Protein AF-A0A3M7LBP7-F1 (afdb_monomer)

Secondary structure (DSSP, 8-state):
-PPP-EEEETTEEEE-HHHHHTTPEEEETTEEE-SS-----HHHHHHHHHHHHHHHHHH-TTS-HHHHHTGGG--GGGSEEEEEE--S-SSEEEEEEEEEEEEETTEEEEEEEEEEEEEEEEEETTEEEEEEEEEEEEEEEHHHHHTTSSSHHHHHHH--

Foldseek 3Di:
DQDFDWAQALVGIDTCSVVVVVPWADDDSFKIFHPDDDDDDPVQLVVCLVCVLVVCCVFPVPDDVVLSVCSNVDDCVQKAWARIWGDRDDAFPIKTWIWHWDADPNDIWIKIKIKTWHKDFDDDVHDGDDIDIDIDIDIDGPVVVCVSDPDPVRVVVRPD

pLDDT: mean 82.87, std 11.23, range [46.56, 95.94]

Sequence (160 aa):
MEEPYYISTARGYYDIAEKISSGYKDIDGTRLINPSPMVFNHEELGWIKEHLSGFLKQNYSDIPDDILSQLHKITLNEIKTRTYIFTWFFNTFDEDVYLMTLKVQNKLYNIYMIKYTEMEGVYDRTELIDHKLVNKVRLESENWYKNLFSDEQEYLNSKY

Nearest PDB structures (foldseek):
  6yf7-assembly1_AA  TM=2.359E-01  e=2.140E-01  Marine phage AC
  6yfc-assembly1_AA  TM=2.977E-01  e=1.224E+00  Leviviridae sp.
  2qux-assembly4_K  TM=2.127E-01  e=3.550E-01  Pseudomonas phage PP7
  2qux-assembly6_Q  TM=2.201E-01  e=4.703E-01  Pseudomonas phage PP7
  7ds2-assembly1_B  TM=2.195E-01  e=4.218E+00  Gallus gallus

Organism: NCBI:txid2305228

Structure (mmCIF, N/CA/C/O backbone):
data_AF-A0A3M7LBP7-F1
#
_entry.id   AF-A0A3M7LBP7-F1
#
loop_
_atom_site.group_PDB
_atom_site.id
_atom_site.type_symbol
_atom_site.label_atom_id
_atom_site.label_alt_id
_atom_site.label_comp_id
_atom_site.label_asym_id
_atom_site.label_entity_id
_atom_site.label_seq_id
_atom_site.pdbx_PDB_ins_code
_atom_site.Cartn_x
_atom_site.Cartn_y
_atom_site.Cartn_z
_atom_site.occupancy
_atom_site.B_iso_or_equiv
_atom_site.auth_seq_id
_atom_site.auth_comp_id
_atom_site.auth_asym_id
_atom_site.auth_atom_id
_atom_site.pdbx_PDB_model_num
ATOM 1 N N . MET A 1 1 ? 6.671 -11.384 -32.141 1.00 46.56 1 MET A N 1
ATOM 2 C CA . MET A 1 1 ? 6.588 -10.047 -31.528 1.00 46.56 1 MET A CA 1
ATOM 3 C C . MET A 1 1 ? 5.337 -10.072 -30.688 1.00 46.56 1 MET A C 1
ATOM 5 O O . MET A 1 1 ? 4.287 -10.351 -31.252 1.00 46.56 1 MET A O 1
ATOM 9 N N . GLU A 1 2 ? 5.477 -9.940 -29.373 1.00 53.22 2 GLU A N 1
ATOM 10 C CA . GLU A 1 2 ? 4.329 -9.750 -28.481 1.00 53.22 2 GLU A CA 1
ATOM 11 C C . GLU A 1 2 ? 3.742 -8.360 -28.771 1.00 53.22 2 GLU A C 1
ATOM 13 O O . GLU A 1 2 ? 4.495 -7.425 -29.053 1.00 53.22 2 GLU A O 1
ATOM 18 N N . GLU A 1 3 ? 2.414 -8.246 -28.833 1.00 53.62 3 GLU A N 1
ATOM 19 C CA . GLU A 1 3 ? 1.758 -6.950 -29.021 1.00 53.62 3 GLU A CA 1
ATOM 20 C C . GLU A 1 3 ? 2.003 -6.090 -27.772 1.00 53.62 3 GLU A C 1
ATOM 22 O O . GLU A 1 3 ? 1.826 -6.591 -26.659 1.00 53.62 3 GLU A O 1
ATOM 27 N N . PRO A 1 4 ? 2.433 -4.825 -27.923 1.00 63.12 4 PRO A N 1
ATOM 28 C CA . PRO A 1 4 ? 2.703 -3.973 -26.777 1.00 63.12 4 PRO A CA 1
ATOM 29 C C . PRO A 1 4 ? 1.404 -3.706 -26.012 1.00 63.12 4 PRO A C 1
ATOM 31 O O . PRO A 1 4 ? 0.372 -3.385 -26.609 1.00 63.12 4 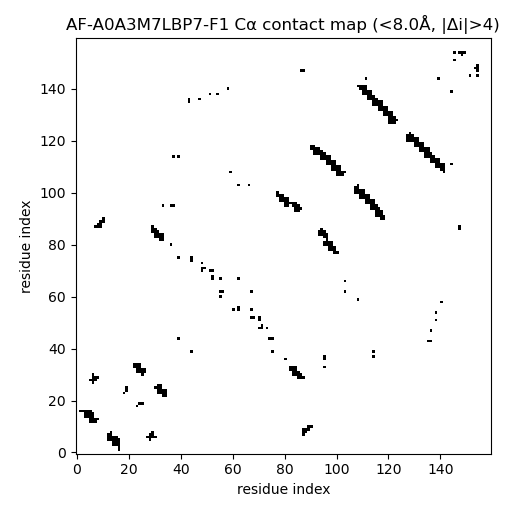PRO A O 1
ATOM 34 N N . TYR A 1 5 ? 1.464 -3.831 -24.688 1.00 73.25 5 TYR A N 1
ATOM 35 C CA . TYR A 1 5 ? 0.325 -3.609 -23.802 1.00 73.25 5 TYR A CA 1
ATOM 36 C C . TYR A 1 5 ? 0.616 -2.385 -22.947 1.00 73.25 5 TYR A C 1
ATOM 38 O O . TYR A 1 5 ? 1.567 -2.393 -22.172 1.00 73.25 5 TYR A O 1
ATOM 46 N N . TYR A 1 6 ? -0.171 -1.322 -23.093 1.00 79.56 6 TYR A N 1
ATOM 47 C CA . TYR A 1 6 ? 0.100 -0.051 -22.424 1.00 79.56 6 TYR A CA 1
ATOM 48 C C . TYR A 1 6 ? -0.886 0.217 -21.296 1.00 79.56 6 TYR A C 1
ATOM 50 O O . TYR A 1 6 ? -2.097 0.136 -21.499 1.00 79.56 6 TYR A O 1
ATOM 58 N N . ILE A 1 7 ? -0.364 0.651 -20.150 1.00 78.00 7 ILE A N 1
ATOM 59 C CA . ILE A 1 7 ? -1.166 1.244 -19.073 1.00 78.00 7 ILE A CA 1
ATOM 60 C C . ILE A 1 7 ? -0.837 2.725 -18.914 1.00 78.00 7 ILE A C 1
ATOM 62 O O . ILE A 1 7 ? 0.294 3.164 -19.133 1.00 78.00 7 ILE A O 1
ATOM 66 N N . SER A 1 8 ? -1.840 3.506 -18.535 1.00 75.94 8 SER A N 1
ATOM 67 C CA . SER A 1 8 ? -1.715 4.925 -18.227 1.00 75.94 8 SER A CA 1
ATOM 68 C C . SER A 1 8 ? -1.198 5.120 -16.802 1.00 75.94 8 SER A C 1
ATOM 70 O O . SER A 1 8 ? -1.750 4.600 -15.835 1.00 75.94 8 SER A O 1
ATOM 72 N N . THR A 1 9 ? -0.150 5.927 -16.664 1.00 72.00 9 THR A N 1
ATOM 73 C CA . THR A 1 9 ? 0.445 6.326 -15.383 1.00 72.00 9 THR A CA 1
ATOM 74 C C . THR A 1 9 ? 0.463 7.852 -15.264 1.00 72.00 9 THR A C 1
ATOM 76 O O . THR A 1 9 ? 0.291 8.566 -16.255 1.00 72.00 9 THR A O 1
ATOM 79 N N . ALA A 1 10 ? 0.768 8.385 -14.077 1.00 67.38 10 ALA A N 1
ATOM 80 C CA . ALA A 1 10 ? 0.992 9.824 -13.895 1.00 67.38 10 ALA A CA 1
ATOM 81 C C . ALA A 1 10 ? 2.152 10.389 -14.747 1.00 67.38 10 ALA A C 1
ATOM 83 O O . ALA A 1 10 ? 2.256 11.602 -14.920 1.00 67.38 10 ALA A O 1
ATOM 84 N N . ARG A 1 11 ? 3.032 9.527 -15.278 1.00 67.81 11 ARG A N 1
ATOM 85 C CA . ARG A 1 11 ? 4.174 9.894 -16.132 1.00 67.81 11 ARG A CA 1
ATOM 86 C C . ARG A 1 11 ? 3.936 9.627 -17.623 1.00 67.81 11 ARG A C 1
ATOM 88 O O . ARG A 1 11 ? 4.832 9.876 -18.425 1.00 67.81 11 ARG A O 1
ATOM 95 N N . GLY A 1 12 ? 2.749 9.147 -17.996 1.00 73.62 12 GLY A N 1
ATOM 96 C CA . GLY A 1 12 ? 2.397 8.761 -19.363 1.00 73.62 12 GLY A CA 1
ATOM 97 C C . GLY A 1 12 ? 2.142 7.262 -19.505 1.00 73.62 12 GLY A C 1
ATOM 98 O O . GLY A 1 12 ? 1.900 6.567 -18.520 1.00 73.62 12 GLY A O 1
ATOM 99 N N . TYR A 1 13 ? 2.175 6.766 -20.738 1.00 79.19 13 TYR A N 1
ATOM 100 C CA . TYR A 1 13 ? 1.941 5.353 -21.028 1.00 79.19 13 TYR A CA 1
ATOM 101 C C . TYR A 1 13 ? 3.194 4.520 -20.761 1.00 79.19 13 TYR A C 1
ATOM 103 O O . TYR A 1 13 ? 4.291 4.904 -21.167 1.00 79.19 13 TYR A O 1
ATOM 111 N N . TYR A 1 14 ? 3.021 3.381 -20.099 1.00 78.75 14 TYR A N 1
ATOM 112 C CA . TYR A 1 14 ? 4.088 2.429 -19.812 1.00 78.75 14 TYR A CA 1
ATOM 113 C C . TYR A 1 14 ? 3.779 1.091 -20.485 1.00 78.75 14 TYR A C 1
ATOM 115 O O . TYR A 1 14 ? 2.658 0.598 -20.361 1.00 78.75 14 TYR A O 1
ATOM 123 N N . ASP A 1 15 ? 4.749 0.542 -21.219 1.00 83.25 15 ASP A N 1
ATOM 124 C CA . ASP A 1 15 ? 4.637 -0.790 -21.821 1.00 83.25 15 ASP A CA 1
ATOM 125 C C . ASP A 1 15 ? 4.840 -1.848 -20.736 1.00 83.25 15 ASP A C 1
ATOM 127 O O . ASP A 1 15 ? 5.871 -1.876 -20.061 1.00 83.25 15 ASP A O 1
ATOM 131 N N . ILE A 1 16 ? 3.838 -2.696 -20.551 1.00 80.75 16 ILE A N 1
ATOM 132 C CA . ILE A 1 16 ? 3.814 -3.751 -19.543 1.00 80.75 16 ILE A CA 1
ATOM 133 C C . ILE A 1 16 ? 3.782 -5.149 -20.154 1.00 80.75 16 ILE A C 1
ATOM 135 O O . ILE A 1 16 ? 3.504 -6.101 -19.423 1.00 80.75 16 ILE A O 1
ATOM 139 N N . ALA A 1 17 ? 4.073 -5.309 -21.450 1.00 85.50 17 ALA A N 1
ATOM 140 C CA . ALA A 1 17 ? 4.089 -6.623 -22.098 1.00 85.50 17 ALA A CA 1
ATOM 141 C C . ALA A 1 17 ? 4.921 -7.646 -21.299 1.00 85.50 17 ALA A C 1
ATOM 143 O O . ALA A 1 17 ? 4.436 -8.730 -20.983 1.00 85.50 17 ALA A O 1
ATOM 144 N N . GLU A 1 18 ? 6.115 -7.258 -20.834 1.00 83.81 18 GLU A N 1
ATOM 145 C CA . GLU A 1 18 ? 6.965 -8.123 -20.004 1.00 83.81 18 GLU A CA 1
ATOM 146 C C . GLU A 1 18 ? 6.320 -8.508 -18.660 1.00 83.81 18 GLU A C 1
ATOM 148 O O . GLU A 1 18 ? 6.479 -9.642 -18.196 1.00 83.81 18 GLU A O 1
ATOM 153 N N . LYS A 1 19 ? 5.559 -7.602 -18.028 1.00 83.38 19 LYS A N 1
ATOM 154 C CA . LYS A 1 19 ? 4.841 -7.897 -16.775 1.00 83.38 19 LYS A CA 1
ATOM 155 C C . LYS A 1 19 ? 3.698 -8.880 -17.021 1.00 83.38 19 LYS A C 1
ATOM 157 O O . LYS A 1 19 ? 3.535 -9.820 -16.241 1.00 83.38 19 LYS A O 1
ATOM 162 N N . ILE A 1 20 ? 2.949 -8.709 -18.111 1.00 85.81 20 ILE A N 1
ATOM 163 C CA . ILE A 1 20 ? 1.891 -9.647 -18.516 1.00 85.81 20 ILE A CA 1
ATOM 164 C C . ILE A 1 20 ? 2.486 -11.035 -18.776 1.00 85.81 20 ILE A C 1
ATOM 166 O O . ILE A 1 20 ? 2.011 -12.023 -18.213 1.00 85.81 20 ILE A O 1
ATOM 170 N N . SER A 1 21 ? 3.586 -11.110 -19.529 1.00 87.56 21 SER A N 1
ATOM 171 C CA . SER A 1 21 ? 4.314 -12.360 -19.790 1.00 87.56 21 SER A CA 1
ATOM 172 C C . SER A 1 21 ? 4.874 -12.999 -18.510 1.00 87.56 21 SER A C 1
ATOM 174 O O . SER A 1 21 ? 4.972 -14.222 -18.414 1.00 87.56 21 SER A O 1
ATOM 176 N N . SER A 1 22 ? 5.156 -12.192 -17.482 1.00 84.88 22 SER A N 1
ATOM 177 C CA . SER A 1 22 ? 5.568 -12.6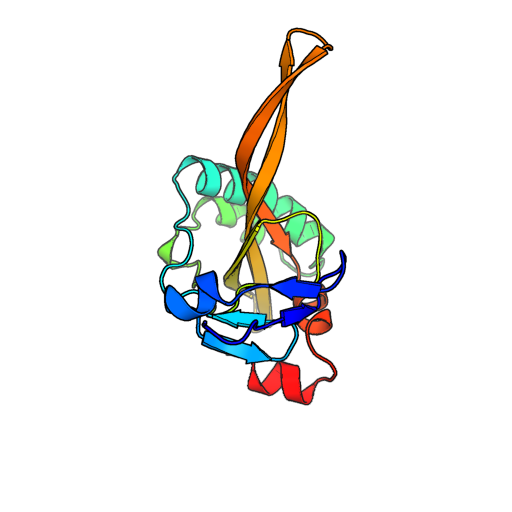42 -16.142 1.00 84.88 22 SER A CA 1
ATOM 178 C C . SER A 1 22 ? 4.400 -13.048 -15.227 1.00 84.88 22 SER A C 1
ATOM 180 O O . SER A 1 22 ? 4.614 -13.396 -14.065 1.00 84.88 22 SER A O 1
ATOM 182 N N . GLY A 1 23 ? 3.161 -13.030 -15.729 1.00 86.81 23 GLY A N 1
ATOM 183 C CA . GLY A 1 23 ? 1.971 -13.523 -15.032 1.00 86.81 23 GLY A CA 1
ATOM 184 C C . GLY A 1 23 ? 1.133 -12.459 -14.324 1.00 86.81 23 GLY A C 1
ATOM 185 O O . GLY A 1 23 ? 0.196 -12.822 -13.606 1.00 86.81 23 GLY A O 1
ATOM 186 N N . TYR A 1 24 ? 1.430 -11.168 -14.513 1.00 85.38 24 TYR A N 1
ATOM 187 C CA . TYR A 1 24 ? 0.533 -10.107 -14.057 1.00 85.38 24 TYR A CA 1
ATOM 188 C C . TYR A 1 24 ? -0.797 -10.200 -14.804 1.00 85.38 24 TYR A C 1
ATOM 190 O O . TYR A 1 24 ? -0.827 -10.472 -16.004 1.00 85.38 24 TYR A O 1
ATOM 198 N N . LYS A 1 25 ? -1.909 -9.977 -14.097 1.00 85.12 25 LYS A N 1
ATOM 199 C CA . LYS A 1 25 ? -3.232 -9.917 -14.736 1.00 85.12 25 LYS A CA 1
ATOM 200 C C . LYS A 1 25 ? -3.650 -8.474 -14.898 1.00 85.12 25 LYS A C 1
ATOM 202 O O . LYS A 1 25 ? -3.658 -7.737 -13.917 1.00 85.12 25 LYS A O 1
ATOM 207 N N . ASP A 1 26 ? -4.026 -8.102 -16.109 1.00 80.81 26 ASP A N 1
ATOM 208 C CA . ASP A 1 26 ? -4.632 -6.803 -16.338 1.00 80.81 26 ASP A CA 1
ATOM 209 C C . ASP A 1 26 ? -6.023 -6.715 -15.705 1.00 80.81 26 ASP A C 1
ATOM 211 O O . ASP A 1 26 ? -6.784 -7.688 -15.721 1.00 80.81 26 ASP A O 1
ATOM 215 N N . ILE A 1 27 ? -6.325 -5.559 -15.118 1.00 76.81 27 ILE A N 1
ATOM 216 C CA . ILE A 1 27 ? -7.650 -5.240 -14.580 1.00 76.81 27 ILE A CA 1
ATOM 217 C C . ILE A 1 27 ? -8.290 -4.175 -15.460 1.00 76.81 27 ILE A C 1
ATOM 219 O O . ILE A 1 27 ? -9.425 -4.342 -15.904 1.00 76.81 27 ILE A O 1
ATOM 223 N N . ASP A 1 28 ? -7.559 -3.083 -15.689 1.00 75.75 28 ASP A N 1
ATOM 224 C CA . ASP A 1 28 ? -7.947 -1.995 -16.575 1.00 75.75 28 ASP A CA 1
ATOM 225 C C . ASP A 1 28 ? -6.732 -1.171 -17.021 1.00 75.75 28 ASP A C 1
ATOM 227 O O . ASP A 1 28 ? -5.599 -1.426 -16.626 1.00 75.75 28 ASP A O 1
ATOM 231 N N . GLY A 1 29 ? -6.989 -0.098 -17.775 1.00 75.38 29 GLY A N 1
ATOM 232 C CA . GLY A 1 29 ? -5.969 0.794 -18.330 1.00 75.38 29 GLY A CA 1
ATOM 233 C C . GLY A 1 29 ? -5.048 1.500 -17.327 1.00 75.38 29 GLY A C 1
ATOM 234 O O . GLY A 1 29 ? -4.227 2.307 -17.758 1.00 75.38 29 GLY A O 1
ATOM 235 N N . THR A 1 30 ? -5.165 1.250 -16.024 1.00 74.12 30 THR A N 1
ATOM 236 C CA . THR A 1 30 ? -4.318 1.818 -14.968 1.00 74.12 30 THR A CA 1
ATOM 237 C C . THR A 1 30 ? -3.889 0.821 -13.888 1.00 74.12 30 THR A C 1
ATOM 239 O O . THR A 1 30 ? -3.068 1.195 -13.053 1.00 74.12 30 THR A O 1
ATOM 242 N N . ARG A 1 31 ? -4.410 -0.417 -13.865 1.00 78.38 31 ARG A N 1
ATOM 243 C CA . ARG A 1 31 ? -4.262 -1.345 -12.727 1.00 78.38 31 ARG A CA 1
ATOM 244 C C . ARG A 1 31 ? -3.967 -2.774 -13.167 1.00 78.38 31 ARG A C 1
ATOM 246 O O . ARG A 1 31 ? -4.635 -3.314 -14.044 1.00 78.38 31 ARG A O 1
ATOM 253 N N . LEU A 1 32 ? -3.050 -3.423 -12.451 1.00 80.06 32 LEU A N 1
ATOM 254 C CA . LEU A 1 32 ? -2.668 -4.824 -12.623 1.00 80.06 32 LEU A CA 1
ATOM 255 C C . LEU A 1 32 ? -2.784 -5.617 -11.317 1.00 80.06 32 LEU A C 1
ATOM 257 O O . LEU A 1 32 ? -2.790 -5.075 -10.218 1.00 80.06 32 LEU A O 1
ATOM 261 N N . ILE A 1 33 ? -2.793 -6.938 -11.435 1.00 81.75 33 ILE A N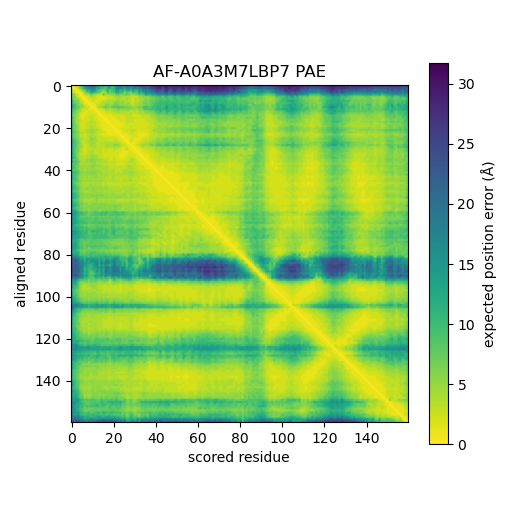 1
ATOM 262 C CA . ILE A 1 33 ? -2.638 -7.888 -10.334 1.00 81.75 33 ILE A CA 1
ATOM 263 C C . ILE A 1 33 ? -1.234 -8.479 -10.410 1.00 81.75 33 ILE A C 1
ATOM 265 O O . ILE A 1 33 ? -0.934 -9.178 -11.378 1.00 81.75 33 ILE A O 1
ATOM 269 N N . ASN A 1 34 ? -0.409 -8.292 -9.380 1.00 83.44 34 ASN A N 1
ATOM 270 C CA . ASN A 1 34 ? 0.865 -9.004 -9.271 1.00 83.44 34 ASN A CA 1
ATOM 271 C C . ASN A 1 34 ? 0.657 -10.419 -8.709 1.00 83.44 34 ASN A C 1
ATOM 273 O O . ASN A 1 34 ? 0.082 -10.563 -7.625 1.00 83.44 34 ASN A O 1
ATOM 277 N N . PRO A 1 35 ? 1.134 -11.471 -9.397 1.00 83.19 35 PRO A N 1
ATOM 278 C CA . PRO A 1 35 ? 1.054 -12.842 -8.903 1.00 83.19 35 PRO A CA 1
ATOM 279 C C . PRO A 1 35 ? 1.971 -13.111 -7.698 1.00 83.19 35 PRO A C 1
ATOM 281 O O . PRO A 1 35 ? 1.769 -14.101 -6.998 1.00 83.19 35 PRO A O 1
ATOM 284 N N . SER A 1 36 ? 2.972 -12.260 -7.457 1.00 86.44 36 SER A N 1
ATOM 285 C CA . SER A 1 36 ? 3.979 -12.414 -6.406 1.00 86.44 36 SER A CA 1
ATOM 286 C C . SER A 1 36 ? 4.251 -11.078 -5.688 1.00 86.44 36 SER A C 1
ATOM 288 O O . SER A 1 36 ? 5.297 -10.461 -5.910 1.00 86.44 36 SER A O 1
ATOM 290 N N . PRO A 1 37 ? 3.324 -10.619 -4.827 1.00 85.00 37 PRO A N 1
ATOM 291 C CA . PRO A 1 37 ? 3.423 -9.337 -4.127 1.00 85.00 37 PRO A CA 1
ATOM 292 C C . PRO A 1 37 ? 4.628 -9.257 -3.170 1.00 85.00 37 PRO A C 1
ATOM 294 O O . PRO A 1 37 ? 5.035 -10.253 -2.564 1.00 85.00 37 PRO A O 1
ATOM 297 N N . MET A 1 38 ? 5.203 -8.061 -3.008 1.00 87.56 38 MET A N 1
ATOM 298 C CA . MET A 1 38 ? 6.391 -7.798 -2.187 1.00 87.56 38 MET A CA 1
ATOM 299 C C . MET A 1 38 ? 6.147 -8.034 -0.694 1.00 87.56 38 MET A C 1
ATOM 301 O O . MET A 1 38 ? 5.464 -7.254 -0.045 1.00 87.56 38 MET A O 1
ATOM 305 N N . VAL A 1 39 ? 6.798 -9.020 -0.085 1.00 88.88 39 VAL A N 1
ATOM 306 C CA . VAL A 1 39 ? 6.609 -9.329 1.345 1.00 88.88 39 VAL A CA 1
ATOM 307 C C . VAL A 1 39 ? 7.284 -8.292 2.248 1.00 88.88 39 VAL A C 1
ATOM 309 O O . VAL A 1 39 ? 8.450 -7.960 2.034 1.00 88.88 39 VAL A O 1
ATOM 312 N N . PHE A 1 40 ? 6.585 -7.801 3.278 1.00 90.31 40 PHE A N 1
ATOM 313 C CA . PHE A 1 40 ? 7.180 -6.938 4.304 1.00 90.31 40 PHE A CA 1
ATOM 314 C C . PHE A 1 40 ? 8.241 -7.672 5.132 1.00 90.31 40 PHE A C 1
ATOM 316 O O . PHE A 1 40 ? 8.015 -8.787 5.604 1.00 90.31 40 PHE A O 1
ATOM 323 N N . ASN A 1 41 ? 9.380 -7.026 5.359 1.00 90.69 41 ASN A N 1
ATOM 324 C CA . ASN A 1 41 ? 10.419 -7.505 6.263 1.00 90.69 41 ASN A CA 1
ATOM 325 C C . ASN A 1 41 ? 10.217 -6.960 7.697 1.00 90.69 41 ASN A C 1
ATOM 327 O O .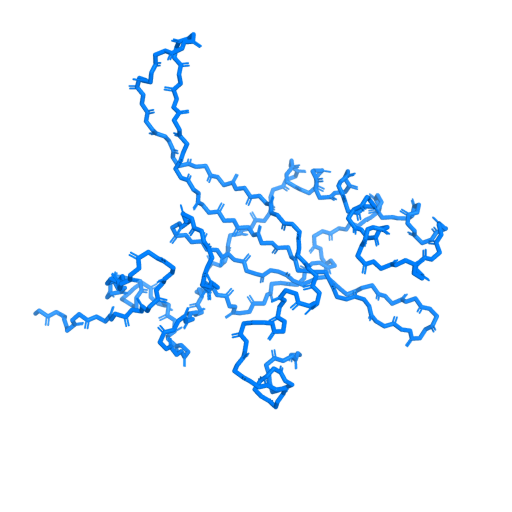 ASN A 1 41 ? 9.293 -6.195 7.983 1.00 90.69 41 ASN A O 1
ATOM 331 N N . HIS A 1 42 ? 11.077 -7.376 8.630 1.00 90.75 42 HIS A N 1
ATOM 332 C CA . HIS A 1 42 ? 10.972 -6.966 10.035 1.00 90.75 42 HIS A CA 1
ATOM 333 C C . HIS A 1 42 ? 11.254 -5.478 10.278 1.00 90.75 42 HIS A C 1
ATOM 335 O O . HIS A 1 42 ? 10.634 -4.893 11.164 1.00 90.75 42 HIS A O 1
ATOM 341 N N . GLU A 1 43 ? 12.162 -4.875 9.513 1.00 93.38 43 GLU A N 1
ATOM 342 C CA . GLU A 1 43 ? 12.488 -3.449 9.612 1.00 93.38 43 GLU A CA 1
ATOM 343 C C . GLU A 1 43 ? 11.309 -2.592 9.139 1.00 93.38 43 GLU A C 1
ATOM 345 O O . GLU A 1 43 ? 10.874 -1.684 9.840 1.00 93.38 43 GLU A O 1
ATOM 350 N N . GLU A 1 44 ? 10.710 -2.959 8.008 1.00 93.62 44 GLU A N 1
ATOM 351 C CA . GLU A 1 44 ? 9.511 -2.328 7.458 1.00 93.62 44 GLU A CA 1
ATOM 352 C C . GLU A 1 44 ? 8.315 -2.466 8.412 1.00 93.62 44 GLU A C 1
ATOM 354 O O . GLU A 1 44 ? 7.577 -1.504 8.619 1.00 93.62 44 GLU A O 1
ATOM 359 N N . LEU A 1 45 ? 8.142 -3.625 9.062 1.00 92.31 45 LEU A N 1
ATOM 360 C CA . LEU A 1 45 ? 7.139 -3.785 10.120 1.00 92.31 45 LEU A CA 1
ATOM 361 C C . LEU A 1 45 ? 7.416 -2.858 11.316 1.00 92.31 45 LEU A C 1
ATOM 363 O O . LEU A 1 45 ? 6.475 -2.299 11.882 1.00 92.31 45 LEU A O 1
ATOM 367 N N . GLY A 1 46 ? 8.682 -2.702 11.710 1.00 93.50 46 GLY A N 1
ATOM 368 C CA . GLY A 1 46 ? 9.095 -1.750 12.743 1.00 93.50 46 GLY A CA 1
ATOM 369 C C . GLY A 1 46 ? 8.698 -0.322 12.375 1.00 93.50 46 GLY A C 1
ATOM 370 O O . GLY A 1 46 ? 7.990 0.337 13.137 1.00 93.50 46 GLY A O 1
ATOM 371 N N . TRP A 1 47 ? 9.037 0.098 11.155 1.00 94.81 47 TRP A N 1
ATOM 372 C CA . TRP A 1 47 ? 8.672 1.407 10.619 1.00 94.81 47 TRP A CA 1
ATOM 373 C C . TRP A 1 47 ? 7.154 1.633 10.624 1.00 94.81 47 TRP A C 1
ATOM 375 O O . TRP A 1 47 ? 6.687 2.667 11.106 1.00 94.81 47 TRP A O 1
ATOM 385 N N . ILE A 1 48 ? 6.363 0.652 10.165 1.00 93.94 48 ILE A N 1
ATOM 386 C CA . ILE A 1 48 ? 4.892 0.733 10.174 1.00 93.94 48 ILE A CA 1
ATOM 387 C C . ILE A 1 48 ? 4.388 0.990 11.597 1.00 93.94 48 ILE A C 1
ATOM 389 O O . ILE A 1 48 ? 3.580 1.894 11.803 1.00 93.94 48 ILE A O 1
ATOM 393 N N . LYS A 1 49 ? 4.879 0.244 12.593 1.00 92.50 49 LYS A N 1
ATOM 394 C CA . LYS A 1 49 ? 4.451 0.399 13.995 1.00 92.50 49 LYS A CA 1
ATOM 395 C C . LYS A 1 49 ? 4.738 1.789 14.551 1.00 92.50 49 LYS A C 1
ATOM 397 O O . LYS A 1 49 ? 3.905 2.330 15.277 1.00 92.50 49 LYS A O 1
ATOM 402 N N . GLU A 1 50 ? 5.889 2.357 14.211 1.00 93.38 50 GLU A N 1
ATOM 403 C CA . GLU A 1 50 ? 6.306 3.685 14.668 1.00 93.38 50 GLU A CA 1
ATOM 404 C C . GLU A 1 50 ? 5.446 4.805 14.066 1.00 93.38 50 GLU A C 1
ATOM 406 O O . GLU A 1 50 ? 5.099 5.762 14.759 1.00 93.38 50 GLU A O 1
ATOM 411 N N . HIS A 1 51 ? 5.042 4.672 12.800 1.00 94.56 51 HIS A N 1
ATOM 412 C CA . HIS A 1 51 ? 4.357 5.741 12.063 1.00 94.56 51 HIS A CA 1
ATOM 413 C C . HIS A 1 51 ? 2.828 5.638 12.109 1.00 94.56 51 HIS A C 1
ATOM 415 O O . HIS A 1 51 ? 2.128 6.648 11.983 1.00 94.56 51 HIS A O 1
ATOM 421 N N . LEU A 1 52 ? 2.285 4.440 12.331 1.00 93.19 52 LEU A N 1
ATOM 422 C CA . LEU A 1 52 ? 0.850 4.175 12.234 1.00 93.19 52 LEU A CA 1
ATOM 423 C C . LEU A 1 52 ? 0.012 4.987 13.227 1.00 93.19 52 LEU A C 1
ATOM 425 O O . LEU A 1 52 ? -1.049 5.483 12.861 1.00 93.19 52 LEU A O 1
ATOM 429 N N . SER A 1 53 ? 0.479 5.161 14.466 1.00 92.12 53 SER A N 1
ATOM 430 C CA . SER A 1 53 ? -0.255 5.944 15.471 1.00 92.12 53 SER A CA 1
ATOM 431 C C . SER A 1 53 ? -0.416 7.406 15.043 1.00 92.12 53 SER A C 1
ATOM 433 O O . SER A 1 53 ? -1.524 7.941 15.058 1.00 92.12 53 SER A O 1
ATOM 435 N N . GLY A 1 54 ? 0.672 8.037 14.583 1.00 93.00 54 GLY A N 1
ATOM 436 C CA . GLY A 1 54 ? 0.642 9.410 14.076 1.00 93.00 54 GLY A CA 1
ATOM 437 C C . GLY A 1 54 ? -0.247 9.548 12.841 1.00 93.00 54 GLY A C 1
ATOM 438 O O . GLY A 1 54 ? -1.077 10.455 12.778 1.00 93.00 54 GLY A O 1
ATOM 439 N N . PHE A 1 55 ? -0.138 8.600 11.908 1.00 95.00 55 PHE A N 1
ATOM 440 C CA . PHE A 1 55 ? -0.980 8.548 10.716 1.00 95.00 55 PHE A CA 1
ATOM 441 C C . PHE A 1 55 ? -2.476 8.462 11.060 1.00 95.00 55 PHE A C 1
ATOM 443 O O . PHE A 1 55 ? -3.285 9.219 10.519 1.00 95.00 55 PHE A O 1
ATOM 450 N N . LEU A 1 56 ? -2.852 7.574 11.986 1.00 93.44 56 LEU A N 1
ATOM 451 C CA . LEU A 1 56 ? -4.242 7.397 12.405 1.00 93.44 56 LEU A CA 1
ATOM 452 C C . LEU A 1 56 ? -4.793 8.645 13.099 1.00 93.44 56 LEU A C 1
ATOM 454 O O . LEU A 1 56 ? -5.906 9.045 12.785 1.00 93.44 56 LEU A O 1
ATOM 458 N N . LYS A 1 57 ? -4.013 9.312 13.962 1.00 91.69 57 LYS A N 1
ATOM 459 C CA . LYS A 1 57 ? -4.432 10.578 14.599 1.00 91.69 57 LYS A CA 1
ATOM 460 C C . LYS A 1 57 ? -4.746 11.674 13.585 1.00 91.69 57 LYS A C 1
ATOM 462 O O . LYS A 1 57 ? -5.662 12.462 13.799 1.00 91.69 57 LYS A O 1
ATOM 467 N N . GLN A 1 58 ? -3.983 11.731 12.495 1.00 93.44 58 GLN A N 1
ATOM 468 C CA . GLN A 1 58 ? -4.163 12.738 11.448 1.00 93.44 58 GLN A CA 1
ATOM 469 C C . GLN A 1 58 ? -5.370 12.447 10.550 1.00 93.44 58 GLN A C 1
ATOM 471 O O . GLN A 1 58 ? -6.067 13.375 10.152 1.00 93.44 58 GLN A O 1
ATOM 476 N N . ASN A 1 59 ? -5.621 11.174 10.233 1.00 93.62 59 ASN A N 1
ATOM 477 C CA . ASN A 1 59 ? -6.626 10.783 9.237 1.00 93.62 59 ASN A CA 1
ATOM 478 C C . ASN A 1 59 ? -7.960 10.318 9.845 1.00 93.62 59 ASN A C 1
ATOM 480 O O . ASN A 1 59 ? -8.982 10.331 9.161 1.00 93.62 59 ASN A O 1
ATOM 484 N N . TYR A 1 60 ? -7.965 9.916 11.118 1.00 91.00 60 TYR A N 1
ATOM 485 C CA . TYR A 1 60 ? -9.111 9.337 11.819 1.00 91.00 60 TYR A CA 1
ATOM 486 C C . TYR A 1 60 ? -9.189 9.876 13.255 1.00 91.00 60 TYR A C 1
ATOM 488 O O . TYR A 1 60 ? -8.801 9.220 14.222 1.00 91.00 60 TYR A O 1
ATOM 496 N N . SER A 1 61 ? -9.689 11.105 13.390 1.00 87.25 61 SER A N 1
ATOM 497 C CA . SER A 1 61 ? -9.707 11.855 14.655 1.00 87.25 61 SER A CA 1
ATOM 498 C C . SER A 1 61 ? -10.591 11.253 15.752 1.00 87.25 61 SER A C 1
ATOM 500 O O . SER A 1 61 ? -10.468 11.638 16.911 1.00 87.25 61 SER A O 1
ATOM 502 N N . ASP A 1 62 ? -11.477 10.322 15.406 1.00 90.81 62 ASP A N 1
ATOM 503 C CA . ASP A 1 62 ? -12.402 9.665 16.325 1.00 90.81 62 ASP A CA 1
ATOM 504 C C . ASP A 1 62 ? -11.886 8.328 16.881 1.00 90.81 62 ASP A C 1
ATOM 506 O O . ASP A 1 62 ? -12.597 7.662 17.636 1.00 90.81 62 ASP A O 1
ATOM 510 N N . ILE A 1 63 ? -10.650 7.931 16.552 1.00 91.31 63 ILE A N 1
ATOM 511 C CA . ILE A 1 63 ? -10.020 6.751 17.153 1.00 91.31 63 ILE A CA 1
ATOM 512 C C . ILE A 1 63 ? -9.543 7.083 18.581 1.00 91.31 63 ILE A C 1
ATOM 514 O O . ILE A 1 63 ? -8.720 7.984 18.753 1.00 91.31 63 ILE A O 1
ATOM 518 N N . PRO A 1 64 ? -9.989 6.336 19.609 1.00 90.50 64 PRO A N 1
ATOM 519 C CA . PRO A 1 64 ? -9.549 6.525 20.990 1.00 90.50 64 PRO A CA 1
ATOM 520 C C . PRO A 1 64 ? -8.050 6.256 21.205 1.00 90.50 64 PRO A C 1
ATOM 522 O O . PRO A 1 64 ? -7.481 5.325 20.628 1.00 90.50 64 PRO A O 1
ATOM 525 N N . ASP A 1 65 ? -7.415 7.019 22.100 1.00 89.88 65 ASP A N 1
ATOM 526 C CA . ASP A 1 65 ? -5.982 6.891 22.411 1.00 89.88 65 ASP A CA 1
ATOM 527 C C . ASP A 1 65 ? -5.594 5.505 22.963 1.00 89.88 65 ASP A C 1
ATOM 529 O O . ASP A 1 65 ? -4.479 5.035 22.721 1.00 89.88 65 ASP A O 1
ATOM 533 N N . ASP A 1 66 ? -6.494 4.811 23.668 1.00 89.62 66 ASP A N 1
ATOM 534 C CA . ASP A 1 66 ? -6.235 3.461 24.177 1.00 89.62 66 ASP A CA 1
ATOM 535 C C . ASP A 1 66 ? -6.076 2.442 23.040 1.00 89.62 66 ASP A C 1
ATOM 537 O O . ASP A 1 66 ? -5.217 1.563 23.135 1.00 89.62 66 ASP A O 1
ATOM 541 N N . ILE A 1 67 ? -6.808 2.600 21.932 1.00 89.06 67 ILE A N 1
ATOM 542 C CA . ILE A 1 67 ? -6.622 1.787 20.722 1.00 89.06 67 ILE A CA 1
ATOM 543 C C . ILE A 1 67 ? -5.280 2.111 20.070 1.00 89.06 67 ILE A C 1
ATOM 545 O O . ILE A 1 67 ? -4.524 1.204 19.720 1.00 89.06 67 ILE A O 1
ATOM 549 N N . LEU A 1 68 ? -4.942 3.397 19.958 1.00 89.12 68 LEU A N 1
ATOM 550 C CA . LEU A 1 68 ? -3.676 3.832 19.364 1.00 89.12 68 LEU A CA 1
ATOM 551 C C . LEU A 1 68 ? -2.465 3.313 20.150 1.00 89.12 68 LEU A C 1
ATOM 553 O O . LEU A 1 68 ? -1.446 2.950 19.563 1.00 89.12 68 LEU A O 1
ATOM 557 N N . SER A 1 69 ? -2.592 3.204 21.473 1.00 86.25 69 SER A N 1
ATOM 558 C CA . SER A 1 69 ? -1.547 2.638 22.329 1.00 86.25 69 SER A CA 1
ATOM 559 C C . SER A 1 69 ? -1.276 1.154 22.054 1.00 86.25 69 SER A C 1
ATOM 561 O O . SER A 1 69 ? -0.177 0.678 22.331 1.00 86.25 69 SER A O 1
ATOM 563 N N . GLN A 1 70 ? -2.227 0.413 21.473 1.00 86.31 70 GLN A N 1
ATOM 564 C CA . GLN A 1 70 ? -2.116 -1.030 21.222 1.00 86.31 70 GLN A CA 1
ATOM 565 C C . GLN A 1 70 ? -1.459 -1.376 19.877 1.00 86.31 70 GLN A C 1
ATOM 567 O O . GLN A 1 70 ? -1.089 -2.531 19.663 1.00 86.31 70 GLN A O 1
ATOM 572 N N . LEU A 1 71 ? -1.237 -0.393 18.999 1.00 86.69 71 LEU A N 1
ATOM 573 C CA . LEU A 1 71 ? -0.736 -0.603 17.632 1.00 86.69 71 LEU A CA 1
ATOM 574 C C . LEU A 1 71 ? 0.670 -1.223 17.565 1.00 86.69 71 LEU A C 1
ATOM 576 O O . LEU A 1 71 ? 1.003 -1.902 16.598 1.00 86.69 71 LEU A O 1
ATOM 580 N N . HIS A 1 72 ? 1.481 -1.084 18.617 1.00 85.00 72 HIS A N 1
ATOM 581 C CA . HIS A 1 72 ? 2.793 -1.740 18.709 1.00 85.00 72 HIS A CA 1
ATOM 582 C C . HIS A 1 72 ? 2.711 -3.279 18.629 1.00 85.00 72 HIS A C 1
ATOM 584 O O . HIS A 1 72 ? 3.702 -3.945 18.307 1.00 85.00 72 HIS A O 1
ATOM 590 N N . LYS A 1 73 ? 1.534 -3.857 18.907 1.00 86.75 73 LYS A N 1
ATOM 591 C CA . LYS A 1 73 ? 1.288 -5.306 18.890 1.00 86.75 73 LYS A CA 1
ATOM 592 C C . LYS A 1 73 ? 0.938 -5.860 17.513 1.00 86.75 73 LYS A C 1
ATOM 594 O O . LYS A 1 73 ? 0.909 -7.079 17.385 1.00 86.75 73 LYS A O 1
ATOM 599 N N . ILE A 1 74 ? 0.725 -5.005 16.510 1.00 86.94 74 ILE A N 1
ATOM 600 C CA . ILE A 1 74 ? 0.353 -5.442 15.161 1.00 86.94 74 ILE A CA 1
ATOM 601 C C . ILE A 1 74 ? 1.401 -6.406 14.597 1.00 86.94 74 ILE A C 1
ATOM 603 O O . ILE A 1 74 ? 2.612 -6.266 14.807 1.00 86.94 74 ILE A O 1
ATOM 607 N N . THR A 1 75 ? 0.921 -7.403 13.876 1.00 87.00 75 THR A N 1
ATOM 608 C CA . THR A 1 75 ? 1.694 -8.442 13.205 1.00 87.00 75 THR A CA 1
ATOM 609 C C . THR A 1 75 ? 1.417 -8.419 11.705 1.00 87.00 75 THR A C 1
ATOM 611 O O . THR A 1 75 ? 0.400 -7.898 11.254 1.00 87.00 75 THR A O 1
ATOM 614 N N . LEU A 1 76 ? 2.298 -9.039 10.913 1.00 83.06 76 LEU A N 1
ATOM 615 C CA . LEU A 1 76 ? 2.082 -9.167 9.466 1.00 83.06 76 LEU A CA 1
ATOM 616 C C . LEU A 1 76 ? 0.797 -9.935 9.121 1.00 83.06 76 LEU A C 1
ATOM 618 O O . LEU A 1 76 ? 0.202 -9.671 8.087 1.00 83.06 76 LEU A O 1
ATOM 622 N N . ASN A 1 77 ? 0.322 -10.828 9.994 1.00 83.94 77 ASN A N 1
ATOM 623 C CA . ASN A 1 77 ? -0.906 -11.598 9.760 1.00 83.94 77 ASN A CA 1
ATOM 624 C C . ASN A 1 77 ? -2.176 -10.733 9.765 1.00 83.94 77 ASN A C 1
ATOM 626 O O . ASN A 1 77 ? -3.202 -11.134 9.216 1.00 83.94 77 ASN A O 1
ATOM 630 N N . GLU A 1 78 ? -2.128 -9.563 10.400 1.00 84.44 78 GLU A N 1
ATOM 631 C CA . GLU A 1 78 ? -3.234 -8.599 10.408 1.00 84.44 78 GLU A CA 1
ATOM 632 C C . GLU A 1 78 ? -3.255 -7.735 9.139 1.00 84.44 78 GLU A C 1
ATOM 634 O O . GLU A 1 78 ? -4.256 -7.074 8.854 1.00 84.44 78 GLU A O 1
ATOM 639 N N . ILE A 1 79 ? -2.170 -7.769 8.361 1.00 84.44 79 ILE A N 1
ATOM 640 C CA . ILE A 1 79 ? -1.997 -7.033 7.115 1.00 84.44 79 ILE A CA 1
ATOM 641 C C . ILE A 1 79 ? -2.293 -7.993 5.966 1.00 84.44 79 ILE A C 1
ATOM 643 O O . ILE A 1 79 ? -1.523 -8.900 5.658 1.00 84.44 79 ILE A O 1
ATOM 647 N N . LYS A 1 80 ? -3.439 -7.804 5.319 1.00 81.31 80 LYS A N 1
ATOM 648 C CA . LYS A 1 80 ? -3.843 -8.619 4.176 1.00 81.31 80 LYS A CA 1
ATOM 649 C C . LYS A 1 80 ? -3.368 -7.962 2.897 1.00 81.31 80 LYS A C 1
ATOM 651 O O . LYS A 1 80 ? -3.675 -6.798 2.646 1.00 81.31 80 LYS A O 1
ATOM 656 N N . THR A 1 81 ? -2.676 -8.714 2.056 1.00 73.56 81 THR A N 1
ATOM 657 C CA . THR A 1 81 ? -2.396 -8.259 0.697 1.00 73.56 81 THR A CA 1
ATOM 658 C C . THR A 1 81 ? -3.702 -8.085 -0.057 1.00 73.56 81 THR A C 1
ATOM 660 O O . THR A 1 81 ? -4.558 -8.975 -0.028 1.00 73.56 81 THR A O 1
ATOM 663 N N . ARG A 1 82 ? -3.864 -6.949 -0.736 1.00 72.00 82 ARG A N 1
ATOM 664 C CA . ARG A 1 82 ? -4.920 -6.792 -1.731 1.00 72.00 82 ARG A CA 1
ATOM 665 C C . ARG A 1 82 ? -4.326 -7.009 -3.108 1.00 72.00 82 ARG A C 1
ATOM 667 O O . ARG A 1 82 ? -3.159 -6.746 -3.357 1.00 72.00 82 ARG A O 1
ATOM 674 N N . THR A 1 83 ? -5.151 -7.512 -4.004 1.00 60.62 83 THR A N 1
ATOM 675 C CA . THR A 1 83 ? -4.733 -8.017 -5.308 1.00 60.62 83 THR A CA 1
ATOM 676 C C . THR A 1 83 ? -4.485 -6.893 -6.326 1.00 60.62 83 THR A C 1
ATOM 678 O O . THR A 1 83 ? -4.724 -7.091 -7.502 1.00 60.62 83 THR A O 1
ATOM 681 N N . TYR A 1 84 ? -4.022 -5.711 -5.914 1.00 59.44 84 TYR A N 1
ATOM 682 C CA . TYR A 1 84 ? -3.8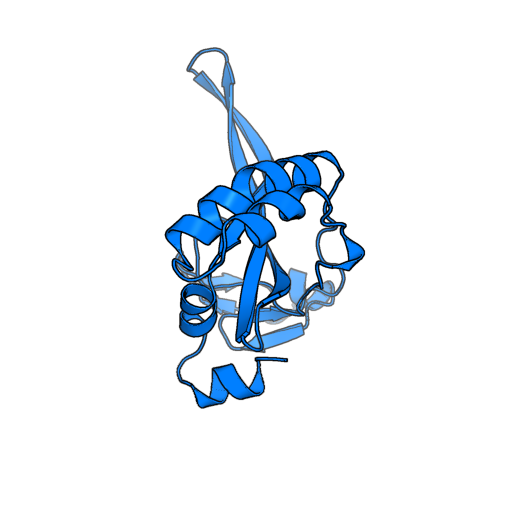84 -4.552 -6.800 1.00 59.44 84 TYR A CA 1
ATOM 683 C C . TYR A 1 84 ? -2.461 -3.999 -6.750 1.00 59.44 84 TYR A C 1
ATOM 685 O O . TYR A 1 84 ? -1.962 -3.667 -5.675 1.00 59.44 84 TYR A O 1
ATOM 693 N N . ILE A 1 85 ? -1.848 -3.876 -7.924 1.00 61.84 85 ILE A N 1
ATOM 694 C CA . ILE A 1 85 ? -0.628 -3.117 -8.179 1.00 61.84 85 ILE A CA 1
ATOM 695 C C . ILE A 1 85 ? -0.914 -2.118 -9.286 1.00 61.84 85 ILE A C 1
ATOM 697 O O . ILE A 1 85 ? -1.577 -2.435 -10.265 1.00 61.84 85 ILE A O 1
ATOM 701 N N . PHE A 1 86 ? -0.349 -0.932 -9.128 1.00 55.72 86 PHE A N 1
ATOM 702 C CA . PHE A 1 86 ? -0.571 0.277 -9.906 1.00 55.72 86 PHE A CA 1
ATOM 703 C C . PHE A 1 86 ? -1.790 1.046 -9.450 1.00 55.72 86 PHE A C 1
ATOM 705 O O . PHE A 1 86 ? -2.931 0.821 -9.828 1.00 55.72 86 PHE A O 1
ATOM 712 N N . THR A 1 87 ? -1.483 2.015 -8.606 1.00 49.34 87 THR A N 1
ATOM 713 C CA . THR A 1 87 ? -2.278 3.217 -8.495 1.00 49.34 87 THR A CA 1
ATOM 714 C C . THR A 1 87 ? -1.516 4.310 -9.214 1.00 49.34 87 THR A C 1
ATOM 716 O O . THR A 1 87 ? -0.295 4.266 -9.312 1.00 49.34 87 THR A O 1
ATOM 719 N N . TRP A 1 88 ? -2.246 5.252 -9.780 1.00 48.44 88 TRP A N 1
ATOM 720 C CA . TRP A 1 88 ? -1.809 6.309 -10.686 1.00 48.44 88 TRP A CA 1
ATOM 721 C C . TRP A 1 88 ? -0.838 7.339 -10.052 1.00 48.44 88 TRP A C 1
ATOM 723 O O . TRP A 1 88 ? -0.979 8.537 -10.280 1.00 48.44 88 TRP A O 1
ATOM 733 N N . PHE A 1 89 ? 0.124 6.927 -9.216 1.00 49.38 89 PHE A N 1
ATOM 734 C CA . PHE A 1 89 ? 0.842 7.826 -8.315 1.00 49.38 89 PHE A CA 1
ATOM 735 C C . PHE A 1 89 ? 2.351 7.572 -8.226 1.00 49.38 89 PHE A C 1
ATOM 737 O O . PHE A 1 89 ? 2.815 6.556 -7.732 1.00 49.38 89 PHE A O 1
ATOM 744 N N . PHE A 1 90 ? 3.090 8.620 -8.605 1.00 52.16 90 PHE A N 1
ATOM 745 C CA . PHE A 1 90 ? 4.521 8.850 -8.380 1.00 52.16 90 PHE A CA 1
ATOM 746 C C . PHE A 1 90 ? 5.496 7.815 -8.970 1.00 52.16 90 PHE A C 1
ATOM 748 O O . PHE A 1 90 ? 5.132 6.906 -9.696 1.00 52.16 90 PHE A O 1
ATOM 755 N N . ASN A 1 91 ? 6.787 8.109 -8.824 1.00 50.88 91 ASN A N 1
ATOM 756 C CA . ASN A 1 91 ? 7.910 7.645 -9.642 1.00 50.88 91 ASN A CA 1
ATOM 757 C C . ASN A 1 91 ? 8.326 6.184 -9.368 1.00 50.88 91 ASN A C 1
ATOM 759 O O . ASN A 1 91 ? 9.514 5.916 -9.180 1.00 50.88 91 ASN A O 1
ATOM 763 N N . THR A 1 92 ? 7.373 5.262 -9.287 1.00 61.47 92 THR A N 1
ATOM 764 C CA . THR A 1 92 ? 7.567 3.917 -8.737 1.00 61.47 92 THR A CA 1
ATOM 765 C C . THR A 1 92 ? 7.472 2.846 -9.829 1.00 61.47 92 THR A C 1
ATOM 767 O O . THR A 1 92 ? 6.720 2.976 -10.794 1.00 61.47 92 THR A O 1
ATOM 770 N N . PHE A 1 93 ? 8.313 1.811 -9.724 1.00 68.38 93 PHE A N 1
ATOM 771 C CA . PHE A 1 93 ? 8.403 0.721 -10.712 1.00 68.38 93 PHE A CA 1
ATOM 772 C C . PHE A 1 93 ? 7.362 -0.376 -10.462 1.00 68.38 93 PHE A C 1
ATOM 774 O O . PHE A 1 93 ? 6.865 -0.991 -11.403 1.00 68.38 93 PHE A O 1
ATOM 781 N N . ASP A 1 94 ? 7.043 -0.602 -9.188 1.00 75.56 94 ASP A N 1
ATOM 782 C CA . ASP A 1 94 ? 6.034 -1.533 -8.695 1.00 75.56 94 ASP A CA 1
ATOM 783 C C . ASP A 1 94 ? 5.474 -0.989 -7.375 1.00 75.56 94 ASP A C 1
ATOM 785 O O . ASP A 1 94 ? 6.238 -0.490 -6.547 1.00 75.56 94 ASP A O 1
ATOM 789 N N . GLU A 1 95 ? 4.156 -1.089 -7.174 1.00 82.94 95 GLU A N 1
ATOM 790 C CA . GLU A 1 95 ? 3.468 -0.730 -5.925 1.00 82.94 95 GLU A CA 1
ATOM 791 C C . GLU A 1 95 ? 2.492 -1.829 -5.492 1.00 82.94 95 GLU A C 1
ATOM 793 O O . GLU A 1 95 ? 1.452 -2.009 -6.111 1.00 82.94 95 GLU A O 1
ATOM 798 N N . ASP A 1 96 ? 2.773 -2.522 -4.398 1.00 85.44 96 ASP A N 1
ATOM 799 C CA . ASP A 1 96 ? 1.859 -3.462 -3.762 1.00 85.44 96 ASP A CA 1
ATOM 800 C C . ASP A 1 96 ? 0.971 -2.773 -2.726 1.00 85.44 96 ASP A C 1
ATOM 802 O O . ASP A 1 96 ? 1.464 -2.177 -1.762 1.00 85.44 96 ASP A O 1
ATOM 806 N N . VAL A 1 97 ? -0.348 -2.906 -2.885 1.00 86.62 97 VAL A N 1
ATOM 807 C CA . VAL A 1 97 ? -1.333 -2.375 -1.937 1.00 86.62 97 VAL A CA 1
ATOM 808 C C . VAL A 1 97 ? -1.723 -3.442 -0.913 1.00 86.62 97 VAL A C 1
ATOM 810 O O . VAL A 1 97 ? -2.328 -4.468 -1.229 1.00 86.62 97 VAL A O 1
ATOM 813 N N . TYR A 1 98 ? -1.475 -3.156 0.357 1.00 89.06 98 TYR A N 1
ATOM 814 C CA . TYR A 1 98 ? -1.912 -3.967 1.488 1.00 89.06 98 TYR A CA 1
ATOM 815 C C . TYR A 1 98 ? -3.004 -3.256 2.273 1.00 89.06 98 TYR A C 1
ATOM 817 O O . TYR A 1 98 ? -3.042 -2.032 2.321 1.00 89.06 98 TYR A O 1
ATOM 825 N N . LEU A 1 99 ? -3.879 -4.019 2.921 1.00 89.56 99 LEU A N 1
ATOM 826 C CA . LEU A 1 99 ? -4.948 -3.509 3.766 1.00 89.56 99 LEU A CA 1
ATOM 827 C C . LEU A 1 99 ? -4.856 -4.099 5.164 1.00 89.56 99 LEU A C 1
ATOM 829 O O . LEU A 1 99 ? -4.831 -5.314 5.361 1.00 89.56 99 LEU A O 1
ATOM 833 N N . MET A 1 100 ? -4.928 -3.211 6.139 1.00 91.12 100 MET A N 1
ATOM 834 C CA . MET A 1 100 ? -5.229 -3.541 7.518 1.00 91.12 100 MET A CA 1
ATOM 835 C C . MET A 1 100 ? -6.536 -2.863 7.905 1.00 91.12 100 MET A C 1
ATOM 837 O O . MET A 1 100 ? -6.729 -1.673 7.659 1.00 91.12 100 MET A O 1
ATOM 841 N N . THR A 1 101 ? -7.427 -3.611 8.544 1.00 89.69 101 THR A N 1
ATOM 842 C CA . THR A 1 101 ? -8.700 -3.082 9.034 1.00 89.69 101 THR A CA 1
ATOM 843 C C . THR A 1 101 ? -8.707 -3.096 10.554 1.00 89.69 101 THR A C 1
ATOM 845 O O . THR A 1 101 ? -8.674 -4.158 11.172 1.00 89.69 101 THR A O 1
ATOM 848 N N . LEU A 1 102 ? -8.810 -1.915 11.159 1.00 89.50 102 LEU A N 1
ATOM 849 C CA . LEU A 1 102 ? -9.027 -1.751 12.591 1.00 89.50 102 LEU A CA 1
ATOM 850 C C . LEU A 1 102 ? -10.525 -1.658 12.875 1.00 89.50 102 LEU A C 1
ATOM 852 O O . LEU A 1 102 ? -11.243 -0.881 12.247 1.00 89.50 102 LEU A O 1
ATOM 856 N N . LYS A 1 103 ? -11.005 -2.433 13.848 1.00 88.06 103 LYS A N 1
ATOM 857 C CA . LYS A 1 103 ? -12.393 -2.379 14.314 1.00 88.06 103 LYS A CA 1
ATOM 858 C C . LYS A 1 103 ? -12.448 -1.697 15.675 1.00 88.06 103 LYS A C 1
ATOM 860 O O . LYS A 1 103 ? -11.936 -2.238 16.649 1.00 88.06 103 LYS A O 1
ATOM 865 N N . VAL A 1 104 ? -13.119 -0.550 15.754 1.00 88.25 104 VAL A N 1
ATOM 866 C CA . VAL A 1 104 ? -13.290 0.215 16.998 1.00 88.25 104 VAL A CA 1
ATOM 867 C C . VAL A 1 104 ? -14.762 0.546 17.181 1.00 88.25 104 VAL A C 1
ATOM 869 O O . VAL A 1 104 ? -15.352 1.183 16.317 1.00 88.25 104 VAL A O 1
ATOM 872 N N . GLN A 1 105 ? -15.360 0.100 18.292 1.00 82.56 105 GLN A N 1
ATOM 873 C CA . GLN A 1 105 ? -16.740 0.439 18.685 1.00 82.56 105 GLN A CA 1
ATOM 874 C C . GLN A 1 105 ? -17.757 0.332 17.522 1.00 82.56 105 GLN A C 1
ATOM 876 O O . GLN A 1 105 ? -18.563 1.224 17.290 1.00 82.56 105 GLN A O 1
ATOM 881 N N . ASN A 1 106 ? -17.700 -0.778 16.774 1.00 84.19 106 ASN A N 1
ATOM 882 C CA . ASN A 1 106 ? -18.511 -1.089 15.580 1.00 84.19 106 ASN A CA 1
ATOM 883 C C . ASN A 1 106 ? -18.222 -0.288 14.300 1.00 84.19 106 ASN A C 1
ATOM 885 O O . ASN A 1 106 ? -18.860 -0.549 13.281 1.00 84.19 106 ASN A O 1
ATOM 889 N N . LYS A 1 107 ? -17.225 0.595 14.297 1.00 89.38 107 LYS A N 1
ATOM 890 C CA . LYS A 1 107 ? -16.708 1.241 13.088 1.00 89.38 107 LYS A CA 1
ATOM 891 C C . LYS A 1 107 ? -15.452 0.526 12.584 1.00 89.38 107 LYS A C 1
ATOM 893 O O . LYS A 1 107 ? -14.648 0.025 13.371 1.00 89.38 107 LYS A O 1
ATOM 898 N N . LEU A 1 108 ? -15.314 0.451 11.262 1.00 89.31 108 LEU A N 1
ATOM 899 C CA . LEU A 1 108 ? -14.137 -0.092 10.586 1.00 89.31 108 LEU A CA 1
ATOM 900 C C . LEU A 1 108 ? -13.295 1.056 10.035 1.00 89.31 108 LEU A C 1
ATOM 902 O O . LEU A 1 108 ? -13.821 1.945 9.364 1.00 89.31 108 LEU A O 1
ATOM 906 N N . TYR A 1 109 ? -11.998 0.999 10.297 1.00 90.62 109 TYR A N 1
ATOM 907 C CA . TYR A 1 109 ? -10.997 1.924 9.791 1.00 90.62 109 TYR A CA 1
ATOM 908 C C . TYR A 1 109 ? -10.024 1.127 8.949 1.00 90.62 109 TYR A C 1
ATOM 910 O O . TYR A 1 109 ? -9.332 0.243 9.446 1.00 90.62 109 TYR A O 1
ATOM 918 N N . ASN A 1 110 ? -10.006 1.421 7.662 1.00 90.69 110 ASN A N 1
ATOM 919 C CA . ASN A 1 110 ? -9.118 0.773 6.721 1.00 90.69 110 ASN A CA 1
ATOM 920 C C . ASN A 1 110 ? -7.860 1.620 6.562 1.00 90.69 110 ASN A C 1
ATOM 922 O O . ASN A 1 110 ? -7.926 2.835 6.367 1.00 90.69 110 ASN A O 1
ATOM 926 N N . ILE A 1 111 ? -6.714 0.969 6.656 1.00 92.12 111 ILE A N 1
ATOM 927 C CA . ILE A 1 111 ? -5.407 1.568 6.442 1.00 92.12 111 ILE A CA 1
ATOM 928 C C . ILE A 1 111 ? -4.768 0.816 5.294 1.00 92.12 111 ILE A C 1
ATOM 930 O O . ILE A 1 111 ? -4.616 -0.407 5.363 1.00 92.12 111 ILE A O 1
ATOM 934 N N . TYR A 1 112 ? -4.398 1.556 4.259 1.00 90.88 112 TYR A N 1
ATOM 935 C CA . TYR A 1 112 ? -3.707 1.008 3.108 1.00 90.88 112 TYR A CA 1
ATOM 936 C C . TYR A 1 112 ? -2.211 1.200 3.317 1.00 90.88 112 TYR A C 1
ATOM 938 O O . TYR A 1 112 ? -1.759 2.295 3.635 1.00 90.88 112 TYR A O 1
ATOM 946 N N . MET A 1 113 ? -1.441 0.127 3.201 1.00 91.50 113 MET A N 1
ATOM 947 C CA . MET A 1 113 ? 0.016 0.170 3.294 1.00 91.50 113 MET A CA 1
ATOM 948 C C . MET A 1 113 ? 0.555 -0.132 1.914 1.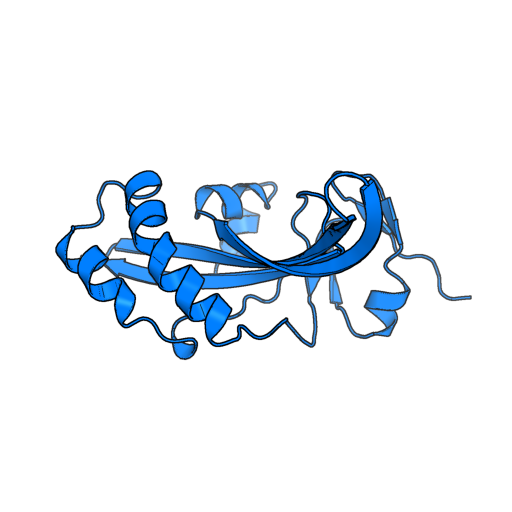00 91.50 113 MET A C 1
ATOM 950 O O . MET A 1 113 ? 0.277 -1.196 1.366 1.00 91.50 113 MET A O 1
ATOM 954 N N . ILE A 1 114 ? 1.281 0.813 1.340 1.00 89.38 114 ILE A N 1
ATOM 955 C CA . ILE A 1 114 ? 1.810 0.671 -0.009 1.00 89.38 114 ILE A CA 1
ATOM 956 C C . ILE A 1 114 ? 3.273 0.326 0.126 1.00 89.38 114 ILE A C 1
ATOM 958 O O . ILE A 1 114 ? 4.042 1.136 0.647 1.00 89.38 114 ILE A O 1
ATOM 962 N N . LYS A 1 115 ? 3.648 -0.868 -0.325 1.00 89.88 115 LYS A N 1
ATOM 963 C CA . LYS A 1 115 ? 5.049 -1.234 -0.485 1.00 89.88 115 LYS A CA 1
ATOM 964 C C . LYS A 1 115 ? 5.432 -0.999 -1.932 1.00 89.88 115 LYS A C 1
ATOM 966 O O . LYS A 1 115 ? 4.735 -1.470 -2.817 1.00 89.88 115 LYS A O 1
ATOM 971 N N . TYR A 1 116 ? 6.499 -0.260 -2.182 1.00 87.31 116 TYR A N 1
ATOM 972 C CA . TYR A 1 116 ? 6.843 0.134 -3.541 1.00 87.31 116 TYR A CA 1
ATOM 973 C C . TYR A 1 116 ? 8.342 0.161 -3.777 1.00 87.31 116 TYR A C 1
ATOM 975 O O . TYR A 1 116 ? 9.116 0.398 -2.849 1.00 87.31 116 TYR A O 1
ATOM 983 N N . THR A 1 117 ? 8.737 -0.053 -5.027 1.00 85.06 117 THR A N 1
ATOM 984 C CA . THR A 1 117 ? 10.122 0.104 -5.469 1.00 85.06 117 THR A CA 1
ATOM 985 C C . THR A 1 117 ? 10.297 1.459 -6.138 1.00 85.06 117 THR A C 1
ATOM 987 O O . THR A 1 117 ? 9.570 1.800 -7.075 1.00 85.06 117 THR A O 1
ATOM 990 N N . GLU A 1 118 ? 11.291 2.222 -5.698 1.00 84.69 118 GLU A N 1
ATOM 991 C CA . GLU A 1 118 ? 11.691 3.471 -6.344 1.00 84.69 118 GLU A CA 1
ATOM 992 C C . GLU A 1 118 ? 13.201 3.548 -6.560 1.00 84.69 118 GLU A C 1
ATOM 994 O O . GLU A 1 118 ? 13.980 2.817 -5.946 1.00 84.69 118 GLU A O 1
ATOM 999 N N . MET A 1 119 ? 13.611 4.444 -7.456 1.00 85.00 119 MET A N 1
ATOM 1000 C CA . MET A 1 119 ? 15.016 4.729 -7.709 1.00 85.00 119 MET A CA 1
ATOM 1001 C C . MET A 1 119 ? 15.478 5.891 -6.833 1.00 85.00 119 MET A C 1
ATOM 1003 O O . MET A 1 119 ? 14.951 6.999 -6.931 1.00 85.00 119 MET A O 1
ATOM 1007 N N . GLU A 1 120 ? 16.500 5.645 -6.024 1.00 87.88 120 GLU A N 1
ATOM 1008 C CA . GLU A 1 120 ? 17.173 6.657 -5.217 1.00 87.88 120 GLU A CA 1
ATOM 1009 C C . GLU A 1 120 ? 18.569 6.950 -5.756 1.00 87.88 120 GLU A C 1
ATOM 1011 O O . GLU A 1 120 ? 19.290 6.044 -6.177 1.00 87.88 120 GLU A O 1
ATOM 1016 N N . GLY A 1 121 ? 18.970 8.219 -5.682 1.00 90.31 121 GLY A N 1
ATOM 1017 C CA . GLY A 1 121 ? 20.352 8.614 -5.917 1.00 90.31 121 GLY A CA 1
ATOM 1018 C C . GLY A 1 121 ? 21.259 8.163 -4.774 1.00 90.31 121 GLY A C 1
ATOM 1019 O O . GLY A 1 121 ? 20.932 8.319 -3.596 1.00 90.31 121 GLY A O 1
ATOM 1020 N N . VAL A 1 122 ? 22.417 7.618 -5.122 1.00 91.31 122 VAL A N 1
ATOM 1021 C CA . VAL A 1 122 ? 23.513 7.323 -4.201 1.00 91.31 122 VAL A CA 1
ATOM 1022 C C . VAL A 1 122 ? 24.509 8.465 -4.302 1.00 91.31 122 VAL A C 1
ATOM 1024 O O . VAL A 1 122 ? 25.006 8.761 -5.388 1.00 91.31 122 VAL A O 1
ATOM 1027 N N . TYR A 1 123 ? 24.792 9.108 -3.172 1.00 93.00 123 TYR A N 1
ATOM 1028 C CA . TYR A 1 123 ? 25.642 10.292 -3.124 1.00 93.00 123 TYR A CA 1
ATOM 1029 C C . TYR A 1 123 ? 26.917 10.030 -2.321 1.00 93.00 123 TYR A C 1
ATOM 1031 O O . TYR A 1 123 ? 26.844 9.497 -1.213 1.00 93.00 123 TYR A O 1
ATOM 1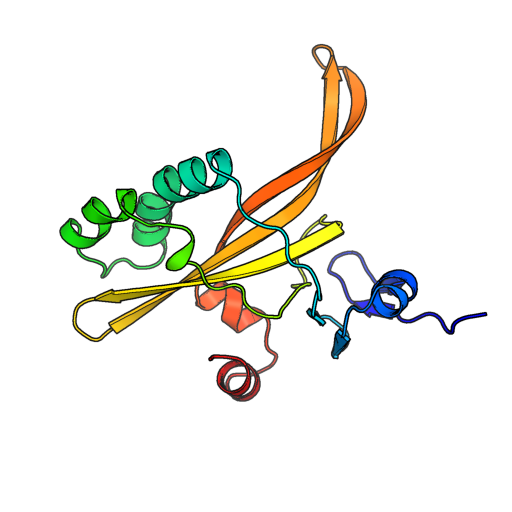039 N N . ASP A 1 124 ? 28.067 10.468 -2.839 1.00 92.62 124 ASP A N 1
ATOM 1040 C CA . ASP A 1 124 ? 29.277 10.671 -2.036 1.00 92.62 124 ASP A CA 1
ATOM 1041 C C . ASP A 1 124 ? 29.378 12.153 -1.670 1.00 92.62 124 ASP A C 1
ATOM 1043 O O . ASP A 1 124 ? 29.556 13.019 -2.531 1.00 92.62 124 ASP A O 1
ATOM 1047 N N . ARG A 1 125 ? 29.215 12.449 -0.376 1.00 90.69 125 ARG A N 1
ATOM 1048 C CA . ARG A 1 125 ? 29.040 13.797 0.195 1.00 90.69 125 ARG A CA 1
ATOM 1049 C C . ARG A 1 125 ? 27.836 14.525 -0.409 1.00 90.69 125 ARG A C 1
ATOM 1051 O O . ARG A 1 125 ? 26.793 14.612 0.225 1.00 90.69 125 ARG A O 1
ATOM 1058 N N . THR A 1 126 ? 27.981 15.039 -1.622 1.00 91.88 126 THR A N 1
ATOM 1059 C CA . THR A 1 126 ? 26.965 15.793 -2.368 1.00 91.88 126 THR A CA 1
ATOM 1060 C C . THR A 1 126 ? 26.932 15.439 -3.855 1.00 91.88 126 THR A C 1
ATOM 1062 O O . THR A 1 126 ? 26.068 15.937 -4.571 1.00 91.88 126 THR A O 1
ATOM 1065 N N . GLU A 1 127 ? 27.868 14.624 -4.343 1.00 92.44 127 GLU A N 1
ATOM 1066 C CA . GLU A 1 127 ? 27.947 14.225 -5.747 1.00 92.44 127 GLU A CA 1
ATOM 1067 C C . GLU A 1 127 ? 27.145 12.943 -5.971 1.00 92.44 127 GLU A C 1
ATOM 1069 O O . GLU A 1 127 ? 27.328 11.967 -5.246 1.00 92.44 127 GLU A O 1
ATOM 1074 N N . LEU A 1 128 ? 26.240 12.958 -6.953 1.00 93.12 128 LEU A N 1
ATOM 1075 C CA . LEU A 1 128 ? 25.480 11.780 -7.368 1.00 93.12 128 LEU A CA 1
ATOM 1076 C C . LEU A 1 128 ? 26.415 10.829 -8.115 1.00 93.12 128 LEU A C 1
ATOM 1078 O O . LEU A 1 128 ? 26.861 11.148 -9.216 1.00 93.12 128 LEU A O 1
ATOM 1082 N N . ILE A 1 129 ? 26.692 9.674 -7.520 1.00 95.94 129 ILE A N 1
ATOM 1083 C CA . ILE A 1 129 ? 27.648 8.696 -8.051 1.00 95.94 129 ILE A CA 1
ATOM 1084 C C . ILE A 1 129 ? 26.973 7.462 -8.647 1.00 95.94 129 ILE A C 1
ATOM 1086 O O . ILE A 1 129 ? 27.562 6.804 -9.498 1.00 95.94 129 ILE A O 1
ATOM 1090 N N . ASP A 1 130 ? 25.750 7.147 -8.219 1.00 93.94 130 ASP A N 1
ATOM 1091 C CA . ASP A 1 130 ? 25.001 5.994 -8.717 1.00 93.94 130 ASP A CA 1
ATOM 1092 C C . ASP A 1 130 ? 23.495 6.165 -8.468 1.00 93.94 130 ASP A C 1
ATOM 1094 O O . ASP A 1 130 ? 23.066 7.090 -7.774 1.00 93.94 130 ASP A O 1
ATOM 1098 N N . HIS A 1 131 ? 22.689 5.257 -9.005 1.00 90.69 131 HIS A N 1
ATOM 1099 C CA . HIS A 1 131 ? 21.297 5.075 -8.623 1.00 90.69 131 HIS A CA 1
ATOM 1100 C C . HIS A 1 131 ? 21.078 3.646 -8.148 1.00 90.69 131 HIS A C 1
ATOM 1102 O O . HIS A 1 131 ? 21.584 2.6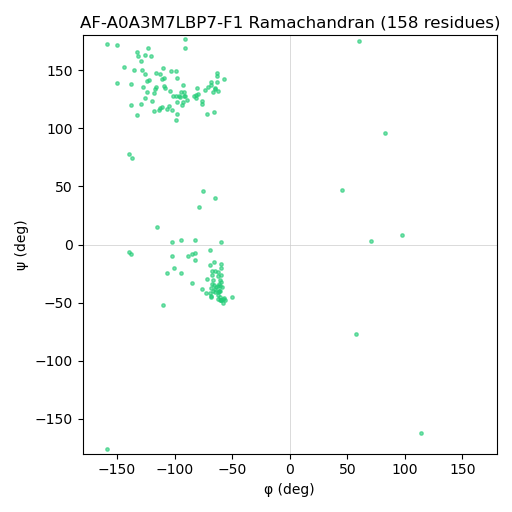94 -8.733 1.00 90.69 131 HIS A O 1
ATOM 1108 N N . LYS A 1 132 ? 20.255 3.481 -7.118 1.00 90.81 132 LYS A N 1
ATOM 1109 C CA . LYS A 1 132 ? 19.845 2.161 -6.638 1.00 90.81 132 LYS A CA 1
ATOM 1110 C C . LYS A 1 132 ? 18.332 2.059 -6.584 1.00 90.81 132 LYS A C 1
ATOM 1112 O O . LYS A 1 132 ? 17.646 3.032 -6.276 1.00 90.81 132 LYS A O 1
ATOM 1117 N N . LEU A 1 133 ? 17.824 0.862 -6.845 1.00 87.12 133 LEU A N 1
ATOM 1118 C CA . LEU A 1 133 ? 16.442 0.530 -6.533 1.00 87.12 133 LEU A CA 1
ATOM 1119 C C . LEU A 1 133 ? 16.340 0.205 -5.045 1.00 87.12 133 LEU A C 1
ATOM 1121 O O . LEU A 1 133 ? 17.116 -0.598 -4.522 1.00 87.12 133 LEU A O 1
ATOM 1125 N N . VAL A 1 134 ? 15.387 0.832 -4.370 1.00 87.81 134 VAL A N 1
ATOM 1126 C CA . VAL A 1 134 ? 15.070 0.560 -2.968 1.00 87.81 134 VAL A CA 1
ATOM 1127 C C . VAL A 1 134 ? 13.587 0.288 -2.811 1.00 87.81 134 VAL A C 1
ATOM 1129 O O . VAL A 1 134 ? 12.761 0.838 -3.537 1.00 87.81 134 VAL A O 1
ATOM 1132 N N . ASN A 1 135 ? 13.260 -0.540 -1.825 1.00 88.69 135 ASN A N 1
ATOM 1133 C CA . ASN A 1 135 ? 11.884 -0.747 -1.409 1.00 88.69 135 ASN A CA 1
ATOM 1134 C C . ASN A 1 135 ? 11.540 0.212 -0.275 1.00 88.69 135 ASN A C 1
ATOM 1136 O O . ASN A 1 135 ? 12.333 0.403 0.649 1.00 88.69 135 ASN A O 1
ATOM 1140 N N . LYS A 1 136 ? 10.348 0.792 -0.345 1.00 90.50 136 LYS A N 1
ATOM 1141 C CA . LYS A 1 136 ? 9.806 1.705 0.654 1.00 90.50 136 LYS A CA 1
ATOM 1142 C C . LYS A 1 136 ? 8.382 1.346 1.016 1.00 90.50 136 LYS A C 1
ATOM 1144 O O . LYS A 1 136 ? 7.718 0.575 0.325 1.00 90.50 136 LYS A O 1
ATOM 1149 N N . VAL A 1 137 ? 7.927 1.936 2.115 1.00 92.12 137 VAL A N 1
ATOM 1150 C CA . VAL A 1 137 ? 6.571 1.784 2.629 1.00 92.12 137 VAL A CA 1
ATOM 1151 C C . VAL A 1 137 ? 5.957 3.162 2.842 1.00 92.12 137 VAL A C 1
ATOM 1153 O O . VAL A 1 137 ? 6.605 4.048 3.395 1.00 92.12 137 VAL A O 1
ATOM 1156 N N . ARG A 1 138 ? 4.699 3.340 2.431 1.00 91.94 138 ARG A N 1
ATOM 1157 C CA . ARG A 1 138 ? 3.864 4.488 2.822 1.00 91.94 138 ARG A CA 1
ATOM 1158 C C . ARG A 1 138 ? 2.510 4.030 3.358 1.00 91.94 138 ARG A C 1
ATOM 1160 O O . ARG A 1 138 ? 2.071 2.915 3.081 1.00 91.94 138 ARG A O 1
ATOM 1167 N N . LEU A 1 139 ? 1.866 4.894 4.138 1.00 93.44 139 LEU A N 1
ATOM 1168 C CA . LEU A 1 139 ? 0.528 4.676 4.690 1.00 93.44 139 LEU A CA 1
ATOM 1169 C C . LEU A 1 139 ? -0.467 5.600 3.993 1.00 93.44 139 LEU A C 1
ATOM 1171 O O . LEU A 1 139 ? -0.186 6.782 3.818 1.00 93.44 139 LEU A O 1
ATOM 1175 N N . GLU A 1 140 ? -1.628 5.062 3.644 1.00 92.50 140 GLU A N 1
ATOM 1176 C CA . GLU A 1 140 ? -2.683 5.755 2.916 1.00 92.50 140 GLU A CA 1
ATOM 1177 C C . GLU A 1 140 ? -4.062 5.492 3.532 1.00 92.50 140 GLU A C 1
ATOM 1179 O O . GLU A 1 140 ? -4.325 4.464 4.170 1.00 92.50 140 GLU A O 1
ATOM 1184 N N . SER A 1 141 ? -4.953 6.474 3.384 1.00 91.56 141 SER A N 1
ATOM 1185 C CA . SER A 1 141 ? -6.283 6.452 3.998 1.00 91.56 141 SER A CA 1
ATOM 1186 C C . SER A 1 141 ? -7.326 5.818 3.080 1.00 91.56 141 SER A C 1
ATOM 1188 O O . SER A 1 141 ? -7.118 5.627 1.883 1.00 91.56 141 SER A O 1
ATOM 1190 N N . GLU A 1 142 ? -8.507 5.547 3.627 1.00 88.12 142 GLU A N 1
ATOM 1191 C CA . GLU A 1 142 ? -9.655 5.120 2.826 1.00 88.12 142 GLU A CA 1
ATOM 1192 C C . GLU A 1 142 ? -10.050 6.156 1.764 1.00 88.12 142 GLU A C 1
ATOM 1194 O O . GLU A 1 142 ? -10.488 5.780 0.681 1.00 88.12 142 GLU A O 1
ATOM 1199 N N . ASN A 1 143 ? -9.857 7.450 2.036 1.00 88.88 143 ASN A N 1
ATOM 1200 C CA . ASN A 1 143 ? -10.123 8.496 1.049 1.00 88.88 143 ASN A CA 1
ATOM 1201 C C . ASN A 1 143 ? -9.151 8.417 -0.130 1.00 88.88 143 ASN A C 1
ATOM 1203 O O . ASN A 1 143 ? -9.576 8.568 -1.271 1.00 88.88 143 ASN A O 1
ATOM 1207 N N . TRP A 1 144 ? -7.872 8.138 0.134 1.00 87.38 144 TRP A N 1
ATOM 1208 C CA . TRP A 1 144 ? -6.896 7.898 -0.927 1.00 87.38 144 TRP A CA 1
ATOM 1209 C C . TRP A 1 144 ? -7.315 6.707 -1.794 1.00 87.38 144 TRP A C 1
ATOM 1211 O O . TRP A 1 144 ? -7.378 6.836 -3.013 1.00 87.38 144 TRP A O 1
ATOM 1221 N N . TYR A 1 145 ? -7.690 5.584 -1.172 1.00 84.06 145 TYR A N 1
ATOM 1222 C CA . TYR A 1 145 ? -8.065 4.379 -1.913 1.00 84.06 145 TYR A CA 1
ATOM 1223 C C . TYR A 1 145 ? -9.331 4.576 -2.757 1.00 84.06 145 TYR A C 1
ATOM 1225 O O . TYR A 1 145 ? -9.397 4.108 -3.888 1.00 84.06 145 TYR A O 1
ATOM 1233 N N . LYS A 1 146 ? -10.325 5.314 -2.251 1.00 83.81 146 LYS A N 1
ATOM 1234 C CA . LYS A 1 146 ? -11.538 5.657 -3.012 1.00 83.81 146 LYS A CA 1
ATOM 1235 C C . LYS A 1 146 ? -11.249 6.466 -4.275 1.00 83.81 146 LYS A C 1
ATOM 1237 O O . LYS A 1 146 ? -11.911 6.249 -5.281 1.00 83.81 146 LYS A O 1
ATOM 1242 N N . ASN A 1 147 ? -10.253 7.350 -4.241 1.00 81.69 147 ASN A N 1
ATOM 1243 C CA . ASN A 1 147 ? -9.884 8.187 -5.388 1.00 81.69 147 ASN A CA 1
ATOM 1244 C C . ASN A 1 147 ? -9.246 7.398 -6.546 1.00 81.69 147 ASN A C 1
ATOM 1246 O O . ASN A 1 147 ? -8.957 7.977 -7.588 1.00 81.69 147 ASN A O 1
ATOM 1250 N N . LEU A 1 148 ? -9.011 6.096 -6.369 1.00 76.75 148 LEU A N 1
ATOM 1251 C CA . LEU A 1 148 ? -8.526 5.195 -7.416 1.00 76.75 148 LEU A CA 1
ATOM 1252 C C . LEU A 1 148 ? -9.634 4.680 -8.334 1.00 76.75 148 LEU A C 1
ATOM 1254 O O . LEU A 1 148 ? -9.342 3.974 -9.295 1.00 76.75 148 LEU A O 1
ATOM 1258 N N . PHE A 1 149 ? -10.887 4.966 -8.001 1.00 77.69 149 PHE A N 1
ATOM 1259 C CA . PHE A 1 149 ? -12.059 4.473 -8.705 1.00 77.69 149 PHE A CA 1
ATOM 1260 C C . PHE A 1 149 ? -12.811 5.646 -9.317 1.00 77.69 149 PHE A C 1
ATOM 1262 O O . PHE A 1 149 ? -12.834 6.747 -8.761 1.00 77.69 149 PHE A O 1
ATOM 1269 N N . SER A 1 150 ? -13.437 5.402 -10.464 1.00 74.88 150 SER A N 1
ATOM 1270 C CA . SER A 1 150 ? -14.158 6.437 -11.209 1.00 74.88 150 SER A CA 1
ATOM 1271 C C . SER A 1 150 ? -15.460 6.829 -10.512 1.00 74.88 150 SER A C 1
ATOM 1273 O O . SER A 1 150 ? -15.914 7.969 -10.627 1.00 74.88 150 SER A O 1
ATOM 1275 N N . ASP A 1 151 ? -16.058 5.887 -9.779 1.00 81.19 151 ASP A N 1
ATOM 1276 C CA . ASP A 1 151 ? -17.284 6.088 -9.020 1.00 81.19 151 ASP A CA 1
ATOM 1277 C C . ASP A 1 151 ? -17.367 5.197 -7.764 1.00 81.19 151 ASP A C 1
ATOM 1279 O O . ASP A 1 151 ? -16.549 4.305 -7.515 1.00 81.19 151 ASP A O 1
ATOM 1283 N N . GLU A 1 152 ? -18.381 5.466 -6.937 1.00 81.88 152 GLU A N 1
ATOM 1284 C CA . GLU A 1 152 ? -18.611 4.749 -5.683 1.00 81.88 152 GLU A CA 1
ATOM 1285 C C . GLU A 1 152 ? -18.995 3.277 -5.897 1.00 81.88 152 GLU A C 1
ATOM 1287 O O . GLU A 1 152 ? -18.650 2.437 -5.067 1.00 81.88 152 GLU A O 1
ATOM 1292 N N . GLN A 1 153 ? -19.666 2.931 -6.998 1.00 82.50 153 GLN A N 1
ATOM 1293 C CA . GLN A 1 153 ? -20.085 1.557 -7.273 1.00 82.50 153 GLN A CA 1
ATOM 1294 C C . GLN A 1 153 ? -18.888 0.680 -7.651 1.00 82.50 153 GLN A C 1
ATOM 1296 O O . GLN A 1 153 ? -18.775 -0.450 -7.175 1.00 82.50 153 GLN A O 1
ATOM 1301 N N . GLU A 1 154 ? -17.979 1.205 -8.469 1.00 76.38 154 GLU A N 1
ATOM 1302 C CA . GLU A 1 154 ? -16.721 0.563 -8.839 1.00 76.38 154 GLU A CA 1
ATOM 1303 C C . GLU A 1 154 ? -15.858 0.308 -7.598 1.00 76.38 154 GLU A C 1
ATOM 1305 O O . GLU A 1 154 ? -15.362 -0.804 -7.382 1.00 76.38 154 GLU A O 1
ATOM 1310 N N . TYR A 1 155 ? -15.766 1.312 -6.725 1.00 80.75 155 TYR A N 1
ATOM 1311 C CA . TYR A 1 155 ? -15.127 1.173 -5.426 1.00 80.75 155 TYR A CA 1
ATOM 1312 C C . TYR A 1 155 ? -15.807 0.100 -4.564 1.00 80.75 155 TYR A C 1
ATOM 1314 O O . TYR A 1 155 ? -15.114 -0.755 -4.023 1.00 80.75 155 TYR A O 1
ATOM 1322 N N . LEU A 1 156 ? -17.138 0.091 -4.437 1.00 78.62 156 LEU A N 1
ATOM 1323 C CA . LEU A 1 156 ? -17.859 -0.886 -3.609 1.00 78.62 156 LEU A CA 1
ATOM 1324 C C . LEU A 1 156 ? -17.711 -2.323 -4.118 1.00 78.62 156 LEU A C 1
ATOM 1326 O O . LEU A 1 156 ? -17.591 -3.230 -3.301 1.00 78.62 156 LEU A O 1
ATOM 1330 N N . ASN A 1 157 ? -17.678 -2.525 -5.437 1.00 75.00 157 ASN A N 1
ATOM 1331 C CA . ASN A 1 157 ? -17.431 -3.835 -6.048 1.00 75.00 157 ASN A CA 1
ATOM 1332 C C . ASN A 1 157 ? -15.999 -4.330 -5.803 1.00 75.00 157 ASN A C 1
ATOM 1334 O O . ASN A 1 157 ? -15.745 -5.532 -5.813 1.00 75.00 157 ASN A O 1
ATOM 1338 N N . SER A 1 158 ? -15.073 -3.394 -5.598 1.00 68.12 158 SER A N 1
ATOM 1339 C CA . SER A 1 158 ? -13.645 -3.659 -5.420 1.00 68.12 158 SER A CA 1
ATOM 1340 C C . SER A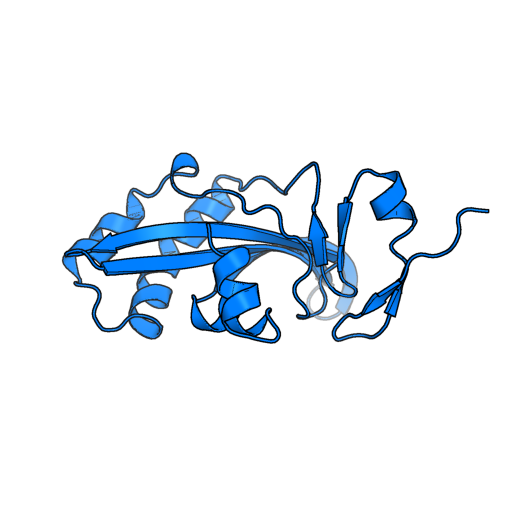 1 158 ? -13.207 -3.583 -3.962 1.00 68.12 158 SER A C 1
ATOM 1342 O O . SER A 1 158 ? -12.073 -3.934 -3.638 1.00 68.12 158 SER A O 1
ATOM 1344 N N . LYS A 1 159 ? -14.069 -3.100 -3.066 1.00 64.38 159 LYS A N 1
ATOM 1345 C CA . LYS A 1 159 ? -13.915 -3.120 -1.615 1.00 64.38 159 LYS A CA 1
ATOM 1346 C C . LYS A 1 159 ? -14.385 -4.498 -1.154 1.00 64.38 159 LYS A C 1
ATOM 1348 O O . LYS A 1 159 ? -15.494 -4.879 -1.490 1.00 64.38 159 LYS A O 1
ATOM 1353 N N . TYR A 1 160 ? -13.558 -5.196 -0.374 1.00 53.94 160 TYR A N 1
ATOM 1354 C CA . TYR A 1 160 ? -13.703 -6.601 0.068 1.00 53.94 160 TYR A CA 1
ATOM 1355 C C . TYR A 1 160 ? -13.114 -7.626 -0.909 1.00 53.94 160 TYR A C 1
ATOM 1357 O O . TYR A 1 160 ? -13.745 -8.675 -1.147 1.00 53.94 160 TYR A O 1
#

Mean predicted aligned error: 6.77 Å

Solvent-accessible surface area (backbone atoms only — not comparable to full-atom values): 9581 Å² total; per-residue (Å²): 132,83,74,83,38,68,31,50,42,76,90,44,77,41,79,40,44,69,49,44,77,72,54,32,41,81,75,54,63,46,32,32,25,60,82,76,67,82,79,84,52,73,68,58,52,51,51,48,43,71,47,46,48,61,51,42,57,74,78,41,77,84,65,57,68,74,62,50,69,51,47,76,71,69,53,71,87,63,47,41,80,46,75,46,24,47,68,68,65,74,85,53,84,47,39,37,38,27,40,31,72,48,79,53,98,92,44,80,46,57,39,34,38,38,40,31,33,35,74,43,77,39,61,62,97,82,46,79,75,48,75,44,82,44,79,49,77,49,82,41,48,56,70,59,61,49,70,76,36,96,44,72,65,59,34,56,76,70,55,132

Radius of gyration: 17.62 Å; Cα contacts (8 Å, |Δi|>4): 241; chains: 1; bounding box: 49×29×56 Å